Protein AF-A0A4S8L218-F1 (afdb_monomer_lite)

Foldseek 3Di:
DDDDPVPDPDPPPQLEAQEDEEEDEPPDDLVVVVVLVVQADLDPVVSVVVVGDGHQEYEYEYEYQDDDDPPPSCVSVVVVVVSRRHYYYHYDHDD

Sequence (95 aa):
MTVDHRASSNSHFLPHLKTINFRIHLPFSTLLVSMVQSRWIPDGSDAAELGVDCLDVVKIQVLISDDPPIDPLLRPLLAMKARGLQCTVSFDKLG

pLDDT: mean 76.35, std 13.5, range [38.56, 91.19]

Radius of gyration: 14.43 Å; chains: 1; bounding box: 35×20×41 Å

Structure (mmCIF, N/CA/C/O backbone):
data_AF-A0A4S8L218-F1
#
_entry.id   AF-A0A4S8L218-F1
#
loop_
_atom_site.group_PDB
_atom_site.id
_atom_site.type_symbol
_atom_site.label_atom_id
_atom_site.label_alt_id
_atom_site.label_comp_id
_atom_site.label_asym_id
_atom_site.label_entity_id
_atom_site.label_seq_id
_atom_site.pdbx_PDB_ins_code
_atom_site.Cartn_x
_atom_site.Cartn_y
_atom_site.Cartn_z
_atom_site.occupancy
_atom_site.B_iso_or_equiv
_atom_site.auth_seq_id
_atom_site.auth_comp_id
_atom_site.auth_asym_id
_atom_site.auth_atom_id
_atom_site.pdbx_PDB_model_num
ATOM 1 N N . MET A 1 1 ? 16.148 -6.567 6.608 1.00 38.72 1 MET A N 1
ATOM 2 C CA . MET A 1 1 ? 16.727 -5.427 7.347 1.00 38.72 1 MET A CA 1
ATOM 3 C C . MET A 1 1 ? 15.597 -4.781 8.131 1.00 38.72 1 MET A C 1
ATOM 5 O O . MET A 1 1 ? 14.646 -4.324 7.513 1.00 38.72 1 MET A O 1
ATOM 9 N N . THR A 1 2 ? 15.630 -4.847 9.460 1.00 38.56 2 THR A N 1
ATOM 10 C CA . THR A 1 2 ? 14.646 -4.177 10.326 1.00 38.56 2 THR A CA 1
ATOM 11 C C . THR A 1 2 ? 15.242 -2.826 10.690 1.00 38.56 2 THR A C 1
ATOM 13 O O . THR A 1 2 ? 16.321 -2.789 11.274 1.00 38.56 2 THR A O 1
ATOM 16 N N . VAL A 1 3 ? 14.613 -1.729 10.273 1.00 45.31 3 VAL 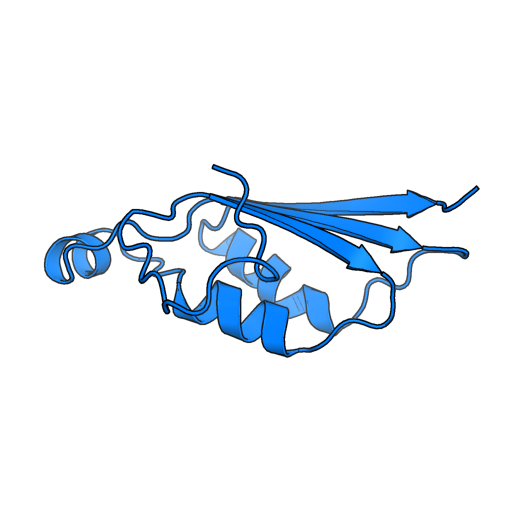A N 1
ATOM 17 C CA . VAL A 1 3 ? 15.109 -0.379 10.571 1.00 45.31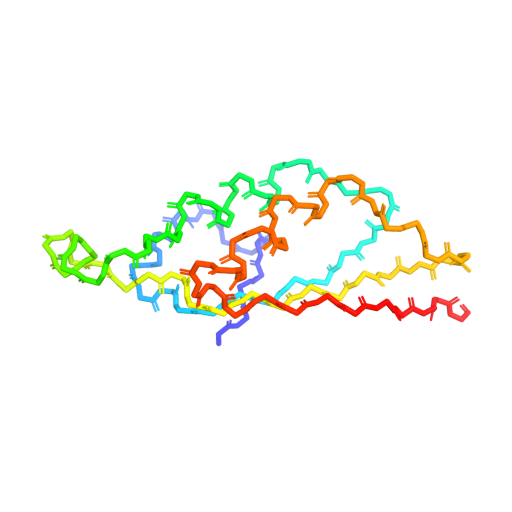 3 VAL A CA 1
ATOM 18 C C . VAL A 1 3 ? 14.477 0.071 11.884 1.00 45.31 3 VAL A C 1
ATOM 20 O O . VAL A 1 3 ? 13.280 0.341 11.935 1.00 45.31 3 VAL A O 1
ATOM 23 N N . ASP A 1 4 ? 15.275 0.112 12.952 1.00 43.66 4 ASP A N 1
ATOM 24 C CA . ASP A 1 4 ? 14.884 0.727 14.220 1.00 43.66 4 ASP A CA 1
ATOM 25 C C . ASP A 1 4 ? 15.192 2.229 14.166 1.00 43.66 4 ASP A C 1
ATOM 27 O O . ASP A 1 4 ? 16.344 2.662 14.242 1.00 43.66 4 ASP A O 1
ATOM 31 N N . HIS A 1 5 ? 14.144 3.036 14.009 1.00 47.69 5 HIS A N 1
ATOM 32 C CA . HIS A 1 5 ? 14.246 4.489 13.892 1.00 47.69 5 HIS A CA 1
ATOM 33 C C . HIS A 1 5 ? 14.704 5.190 15.182 1.00 47.69 5 HIS A C 1
ATOM 35 O O . HIS A 1 5 ? 14.995 6.384 15.132 1.00 47.69 5 HIS A O 1
ATOM 41 N N . ARG A 1 6 ? 14.777 4.501 16.333 1.00 45.00 6 ARG A N 1
ATOM 42 C CA . ARG A 1 6 ? 15.236 5.124 17.589 1.00 45.00 6 ARG A CA 1
ATOM 43 C C . ARG A 1 6 ? 16.758 5.179 17.733 1.00 45.00 6 ARG A C 1
ATOM 45 O O . ARG A 1 6 ? 17.236 5.942 18.566 1.00 45.00 6 ARG A O 1
ATOM 52 N N . ALA A 1 7 ? 17.513 4.416 16.938 1.00 46.84 7 ALA A N 1
ATOM 53 C CA . ALA A 1 7 ? 18.958 4.258 17.128 1.00 46.84 7 ALA A CA 1
ATOM 54 C C . ALA A 1 7 ? 19.845 4.991 16.101 1.00 46.84 7 ALA A C 1
ATOM 56 O O . ALA A 1 7 ? 21.044 5.114 16.338 1.00 46.84 7 ALA A O 1
ATOM 57 N N . SER A 1 8 ? 19.309 5.496 14.981 1.00 40.69 8 SER A N 1
ATOM 58 C CA . SER A 1 8 ? 20.132 6.130 13.937 1.00 40.69 8 SER A CA 1
ATOM 59 C C . SER A 1 8 ? 19.744 7.587 13.681 1.00 40.69 8 SER A C 1
ATOM 61 O O . SER A 1 8 ? 18.703 7.872 13.091 1.00 40.69 8 SER A O 1
ATOM 63 N N . SER A 1 9 ? 20.625 8.512 14.061 1.00 43.31 9 SER A N 1
ATOM 64 C CA . SER A 1 9 ? 20.556 9.946 13.742 1.00 43.31 9 SER A CA 1
ATOM 65 C C . SER A 1 9 ? 21.005 10.293 12.314 1.00 43.31 9 SER A C 1
ATOM 67 O O . SER A 1 9 ? 21.004 11.464 11.947 1.00 43.31 9 SER A O 1
ATOM 69 N N . ASN A 1 10 ? 21.354 9.305 11.484 1.00 48.94 10 ASN A N 1
ATOM 70 C CA . ASN A 1 10 ? 21.632 9.516 10.068 1.00 48.94 10 ASN A CA 1
ATOM 71 C C . ASN A 1 10 ? 20.386 9.205 9.240 1.00 48.94 10 ASN A C 1
ATOM 73 O O . ASN A 1 10 ? 19.807 8.123 9.344 1.00 48.94 10 ASN A O 1
ATOM 77 N N . SER A 1 11 ? 19.985 10.149 8.386 1.00 53.78 11 SER A N 1
ATOM 78 C CA . SER A 1 11 ? 18.970 9.933 7.358 1.00 53.78 11 SER A CA 1
ATOM 79 C C . SER A 1 11 ? 19.514 8.937 6.334 1.00 53.78 11 SER A C 1
ATOM 81 O O . SER A 1 11 ? 20.067 9.313 5.300 1.00 53.78 11 SER A O 1
ATOM 83 N N . HIS A 1 12 ? 19.416 7.648 6.645 1.00 60.72 12 HIS A N 1
ATOM 84 C CA . HIS A 1 12 ? 19.773 6.590 5.720 1.00 60.72 12 HIS A CA 1
ATOM 85 C C . HIS A 1 12 ? 18.757 6.631 4.578 1.00 60.72 12 HIS A C 1
ATOM 87 O O . HIS A 1 12 ? 17.647 6.110 4.680 1.00 60.72 12 HIS A O 1
ATOM 93 N N . PHE A 1 13 ? 19.105 7.326 3.496 1.00 66.25 13 PHE A N 1
ATOM 94 C CA . PHE A 1 13 ? 18.441 7.129 2.221 1.00 66.25 13 PHE A CA 1
ATOM 95 C C . PHE A 1 13 ? 18.643 5.656 1.861 1.00 66.25 13 PHE A C 1
ATOM 97 O O . PHE A 1 13 ? 19.776 5.182 1.803 1.00 66.25 13 PHE A O 1
ATOM 104 N N . LEU A 1 14 ? 17.543 4.917 1.720 1.00 74.31 14 LEU A N 1
ATOM 105 C CA . LEU A 1 14 ? 17.549 3.496 1.391 1.00 74.31 14 LEU A CA 1
ATOM 106 C C . LEU A 1 14 ? 17.139 3.360 -0.082 1.00 74.31 14 LEU A C 1
ATOM 108 O O . LEU A 1 14 ? 15.965 3.104 -0.344 1.00 74.31 14 LEU A O 1
ATOM 112 N N . PRO A 1 15 ? 18.063 3.578 -1.040 1.00 71.69 15 PRO A N 1
ATOM 113 C CA . PRO A 1 15 ? 17.746 3.549 -2.468 1.00 71.69 15 PRO A CA 1
ATOM 114 C C . PRO A 1 15 ? 17.237 2.187 -2.921 1.00 71.69 15 PRO A C 1
ATOM 116 O O . PRO A 1 15 ? 16.547 2.125 -3.917 1.00 71.69 15 PRO A O 1
ATOM 119 N N . HIS A 1 16 ? 17.546 1.115 -2.189 1.00 81.38 16 HIS A N 1
ATOM 120 C CA . HIS A 1 16 ? 17.214 -0.260 -2.562 1.00 81.38 16 HIS A CA 1
ATOM 121 C C . HIS A 1 16 ? 16.035 -0.850 -1.760 1.00 81.38 16 HIS A C 1
ATOM 123 O O . HIS A 1 16 ? 15.926 -2.064 -1.561 1.00 81.38 16 HIS A O 1
ATOM 129 N N . LEU A 1 17 ? 15.175 0.007 -1.196 1.00 82.50 17 LEU A N 1
ATOM 130 C CA . LEU A 1 17 ? 14.115 -0.407 -0.275 1.00 82.50 17 LEU A CA 1
ATOM 131 C C . LEU A 1 17 ? 12.876 -0.930 -1.014 1.00 82.50 17 LEU A C 1
ATOM 133 O O . LEU A 1 17 ? 11.917 -0.199 -1.233 1.00 82.50 17 LEU A O 1
ATOM 137 N N . LYS A 1 18 ? 12.859 -2.235 -1.300 1.00 86.56 18 LYS A N 1
ATOM 138 C CA . L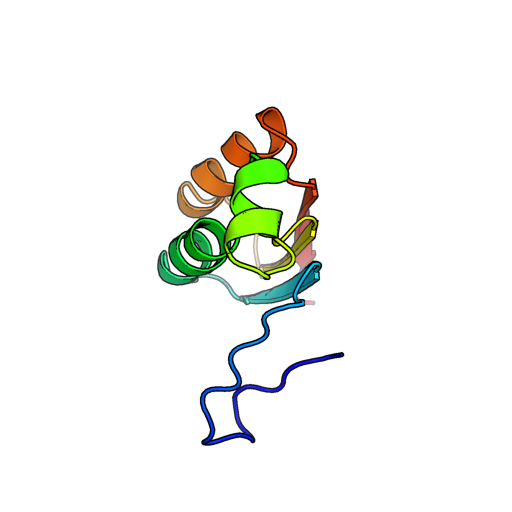YS A 1 18 ? 11.720 -2.911 -1.955 1.00 86.56 18 LYS A CA 1
ATOM 139 C C . LYS A 1 18 ? 10.593 -3.333 -1.022 1.00 86.56 18 LYS A C 1
ATOM 141 O O . LYS A 1 18 ? 9.500 -3.666 -1.470 1.00 86.56 18 LYS A O 1
ATOM 146 N N . THR A 1 19 ? 10.845 -3.411 0.282 1.00 89.56 19 THR A N 1
ATOM 147 C CA . THR A 1 19 ? 9.870 -3.952 1.235 1.00 89.56 19 THR A CA 1
ATOM 148 C C . THR A 1 19 ? 9.895 -3.199 2.550 1.00 89.56 19 THR A C 1
ATOM 150 O O . THR A 1 19 ? 10.958 -3.025 3.144 1.00 89.56 19 THR A O 1
ATOM 153 N N . ILE A 1 20 ? 8.712 -2.833 3.043 1.00 88.19 20 ILE A N 1
ATOM 154 C CA . ILE A 1 20 ? 8.525 -2.267 4.380 1.00 88.19 20 ILE A CA 1
ATOM 155 C C . ILE A 1 20 ? 7.466 -3.066 5.136 1.00 88.19 20 ILE A C 1
ATOM 157 O O . ILE A 1 20 ? 6.403 -3.389 4.604 1.00 88.19 20 ILE A O 1
ATOM 161 N N . ASN A 1 21 ? 7.759 -3.356 6.402 1.00 90.25 21 ASN A N 1
ATOM 162 C CA . ASN A 1 21 ? 6.823 -3.970 7.331 1.00 90.25 21 ASN A CA 1
ATOM 163 C C . ASN A 1 21 ? 6.566 -2.994 8.481 1.00 90.25 21 ASN A C 1
ATOM 165 O O . ASN A 1 21 ? 7.485 -2.658 9.227 1.00 90.25 21 ASN A O 1
ATOM 169 N N . PHE A 1 22 ? 5.324 -2.552 8.623 1.00 87.12 22 PHE A N 1
ATOM 170 C CA . PHE A 1 22 ? 4.864 -1.700 9.706 1.00 87.12 22 PHE A CA 1
ATOM 171 C C . PHE A 1 22 ? 4.130 -2.530 10.750 1.00 87.12 22 PHE A C 1
ATOM 173 O O . PHE A 1 22 ? 3.286 -3.358 10.414 1.00 87.12 22 PHE A O 1
ATOM 180 N N . ARG A 1 23 ? 4.407 -2.244 12.020 1.00 88.94 23 ARG A N 1
ATOM 181 C CA . ARG A 1 23 ? 3.615 -2.708 13.157 1.00 88.94 23 ARG A CA 1
ATOM 182 C C . ARG A 1 23 ? 3.173 -1.480 13.938 1.00 88.94 23 ARG A C 1
ATOM 184 O O . ARG A 1 23 ? 4.021 -0.766 14.468 1.00 88.94 23 ARG A O 1
ATOM 191 N N . ILE A 1 24 ? 1.877 -1.188 13.927 1.00 84.81 24 ILE A N 1
ATOM 192 C CA . ILE A 1 24 ? 1.329 0.099 14.380 1.00 84.81 24 ILE A CA 1
ATOM 193 C C . ILE A 1 24 ? 0.160 -0.100 15.338 1.00 84.81 24 ILE A C 1
ATOM 195 O O . ILE A 1 24 ? -0.601 -1.051 15.201 1.00 84.81 24 ILE A O 1
ATOM 199 N N . HIS A 1 25 ? 0.012 0.818 16.289 1.00 82.94 25 HIS A N 1
ATOM 200 C CA . HIS A 1 25 ? -1.155 0.916 17.166 1.00 82.94 25 HIS A CA 1
ATOM 201 C C . HIS A 1 25 ? -2.111 1.990 16.641 1.00 82.94 25 HIS A C 1
ATOM 203 O O . HIS A 1 25 ? -1.668 2.952 16.009 1.00 82.94 25 HIS A O 1
ATOM 209 N N . LEU A 1 26 ? -3.409 1.844 16.914 1.00 75.00 26 LEU A N 1
ATOM 210 C CA . LEU A 1 26 ? -4.374 2.914 16.668 1.00 75.00 26 LEU A CA 1
ATOM 211 C C . LEU A 1 26 ? -4.344 3.981 17.781 1.00 75.00 26 LEU A C 1
ATOM 213 O O . LEU A 1 26 ? -4.147 3.631 18.946 1.00 75.00 26 LEU A O 1
ATOM 217 N N . PRO A 1 27 ? -4.616 5.257 17.442 1.00 75.25 27 PRO A N 1
ATOM 218 C CA . PRO A 1 27 ? -4.672 5.811 16.083 1.00 75.25 27 PRO A CA 1
ATOM 219 C C . PRO A 1 27 ? -3.258 6.027 15.505 1.00 75.25 27 PRO A C 1
ATOM 221 O O . PRO A 1 27 ? -2.324 6.333 16.244 1.00 75.25 27 PRO A O 1
ATOM 224 N N . PHE A 1 28 ? -3.091 5.924 14.181 1.00 75.81 28 PHE A N 1
ATOM 225 C CA . PHE A 1 28 ? -1.816 6.219 13.508 1.00 75.81 28 PHE A CA 1
ATOM 226 C C . PHE A 1 28 ? -1.939 7.381 12.512 1.00 75.81 28 PHE A C 1
ATOM 228 O O . PHE A 1 28 ? -3.025 7.759 12.087 1.00 75.81 28 PHE A O 1
ATOM 235 N N . SER A 1 29 ? -0.801 7.986 12.165 1.00 76.44 29 SER A N 1
ATOM 236 C CA . SER A 1 29 ? -0.737 9.214 11.361 1.00 76.44 29 SER A CA 1
ATOM 237 C C . SER A 1 29 ? -0.896 8.972 9.852 1.00 76.44 29 SER A C 1
ATOM 239 O O . SER A 1 29 ? -0.381 7.988 9.315 1.00 76.44 29 SER A O 1
ATOM 241 N N . THR A 1 30 ? -1.494 9.944 9.147 1.00 76.75 30 THR A N 1
ATOM 242 C CA . THR A 1 30 ? -1.498 10.045 7.669 1.00 76.75 30 THR A CA 1
ATOM 243 C C . THR A 1 30 ? -0.092 10.002 7.070 1.00 76.75 30 THR A C 1
ATOM 245 O O . THR A 1 30 ? 0.076 9.575 5.929 1.00 76.75 30 THR A O 1
ATOM 248 N N . LEU A 1 31 ? 0.928 10.398 7.839 1.00 81.56 31 LEU A N 1
ATOM 249 C CA . LEU A 1 31 ? 2.327 10.407 7.410 1.00 81.56 31 LEU A CA 1
ATOM 250 C C . LEU A 1 31 ? 2.819 9.030 6.949 1.00 81.56 31 LEU A C 1
ATOM 252 O O . LEU A 1 31 ? 3.692 8.963 6.087 1.00 81.56 31 LEU A O 1
ATOM 256 N N . LEU A 1 32 ? 2.248 7.939 7.473 1.00 83.62 32 LEU A N 1
ATOM 257 C CA . LEU A 1 32 ? 2.574 6.583 7.026 1.00 83.62 32 LEU A CA 1
ATOM 258 C C . LEU A 1 32 ? 2.229 6.384 5.544 1.00 83.62 32 LEU A C 1
ATOM 260 O O . LEU A 1 32 ? 3.023 5.828 4.788 1.00 83.62 32 LEU A O 1
ATOM 264 N N . VAL A 1 33 ? 1.072 6.887 5.114 1.00 83.81 33 VAL A N 1
ATOM 265 C CA . VAL A 1 33 ? 0.628 6.807 3.717 1.00 83.81 33 VAL A CA 1
ATOM 266 C C . VAL A 1 33 ? 1.541 7.637 2.828 1.00 83.81 33 VAL A C 1
ATOM 268 O O . VAL A 1 33 ? 2.028 7.134 1.818 1.00 83.81 33 VAL A O 1
ATOM 271 N N . SER A 1 34 ? 1.818 8.880 3.229 1.00 85.12 34 SER A N 1
ATOM 272 C CA . SER A 1 34 ? 2.695 9.780 2.475 1.00 85.12 34 SER A CA 1
ATOM 273 C C . SER A 1 34 ? 4.102 9.201 2.321 1.00 85.12 34 SER A C 1
ATOM 275 O O . SER A 1 34 ? 4.696 9.292 1.248 1.00 85.12 34 SER A O 1
ATOM 277 N N . MET A 1 35 ? 4.622 8.549 3.367 1.00 85.69 35 MET A N 1
ATOM 278 C CA . MET A 1 35 ? 5.913 7.864 3.321 1.00 85.69 35 MET A CA 1
ATOM 279 C C . MET A 1 35 ? 5.914 6.760 2.261 1.00 85.69 35 MET A C 1
ATOM 281 O O . MET A 1 35 ? 6.798 6.740 1.406 1.00 85.69 35 MET A O 1
ATOM 285 N N . VAL A 1 36 ? 4.916 5.873 2.284 1.00 87.25 36 VAL A N 1
ATOM 286 C CA . VAL A 1 36 ? 4.797 4.779 1.309 1.00 87.25 36 VAL A CA 1
ATOM 287 C C . VAL A 1 36 ? 4.658 5.325 -0.113 1.00 87.25 36 VAL A C 1
ATOM 289 O O . VAL A 1 36 ? 5.360 4.871 -1.011 1.00 87.25 36 VAL A O 1
ATOM 292 N N . GLN A 1 37 ? 3.817 6.341 -0.313 1.00 86.62 37 GLN A N 1
ATOM 293 C CA . GLN A 1 37 ? 3.612 6.968 -1.622 1.00 86.62 37 GLN A CA 1
ATOM 294 C C . GLN A 1 37 ? 4.888 7.602 -2.179 1.00 86.62 37 GLN A C 1
ATOM 296 O O . GLN A 1 37 ? 5.178 7.430 -3.355 1.00 86.62 37 GLN A O 1
ATOM 301 N N . SER A 1 38 ? 5.686 8.273 -1.344 1.00 84.12 38 SER A N 1
ATOM 302 C CA . SER A 1 38 ? 6.943 8.905 -1.781 1.00 84.12 38 SER A CA 1
ATOM 303 C C . SER A 1 38 ? 8.025 7.918 -2.236 1.00 84.12 38 SER A C 1
ATOM 305 O O . SER A 1 38 ? 9.001 8.321 -2.865 1.00 84.12 38 SER A O 1
ATOM 307 N N . ARG A 1 39 ? 7.886 6.635 -1.882 1.00 81.81 39 ARG A N 1
ATOM 308 C CA . ARG A 1 39 ? 8.854 5.569 -2.182 1.00 81.81 39 ARG A CA 1
ATOM 309 C C . ARG A 1 39 ? 8.351 4.568 -3.216 1.00 81.81 39 ARG A C 1
ATOM 311 O O . ARG A 1 39 ? 9.111 3.695 -3.626 1.00 81.81 39 ARG A O 1
ATOM 318 N N . TRP A 1 40 ? 7.089 4.669 -3.618 1.00 86.75 40 TRP A N 1
ATOM 319 C CA . TRP A 1 40 ? 6.496 3.797 -4.619 1.00 86.75 40 TRP A CA 1
ATOM 320 C C . TRP A 1 40 ? 6.385 4.533 -5.949 1.00 86.75 40 TRP A C 1
ATOM 322 O O . TRP A 1 40 ? 5.574 5.449 -6.090 1.00 86.75 40 TRP A O 1
ATOM 332 N N . ILE A 1 41 ? 7.177 4.101 -6.926 1.00 82.00 41 ILE A N 1
ATOM 333 C CA . ILE A 1 41 ? 7.041 4.527 -8.316 1.00 82.00 41 ILE A CA 1
ATOM 334 C C . ILE A 1 41 ? 6.416 3.347 -9.067 1.00 82.00 41 ILE A C 1
ATOM 336 O O . ILE A 1 41 ? 6.992 2.260 -9.072 1.00 82.00 41 ILE A O 1
ATOM 340 N N . PRO A 1 42 ? 5.213 3.511 -9.637 1.00 75.19 42 PRO A N 1
ATOM 341 C CA . PRO A 1 42 ? 4.520 2.428 -10.327 1.00 75.19 42 PRO A CA 1
ATOM 342 C C . PRO A 1 42 ? 5.188 2.036 -11.649 1.00 75.19 42 PRO A C 1
ATOM 344 O O . PRO A 1 42 ? 4.934 0.938 -12.137 1.00 75.19 42 PRO A O 1
ATOM 347 N N . ASP A 1 43 ? 6.006 2.921 -12.227 1.00 78.56 43 ASP A N 1
ATOM 348 C CA . ASP A 1 43 ? 6.764 2.647 -13.442 1.00 78.56 43 ASP A CA 1
ATOM 349 C C . ASP A 1 43 ? 8.212 2.253 -13.116 1.00 78.56 43 ASP A C 1
ATOM 351 O O . ASP A 1 43 ? 8.965 2.997 -12.482 1.00 78.56 43 ASP A O 1
ATOM 355 N N . GLY A 1 44 ? 8.598 1.057 -13.557 1.00 69.50 44 GLY A N 1
ATOM 356 C CA . GLY A 1 44 ? 9.944 0.532 -13.370 1.00 69.50 44 GLY A CA 1
ATOM 357 C C . GLY A 1 44 ? 11.000 1.239 -14.224 1.00 69.50 44 GLY A C 1
ATOM 358 O O . GLY A 1 44 ? 12.168 1.228 -13.833 1.00 69.50 44 GLY A O 1
ATOM 359 N N . SER A 1 45 ? 10.632 1.863 -15.354 1.00 75.12 45 SER A N 1
ATOM 360 C CA . SER A 1 45 ? 11.601 2.630 -16.155 1.00 75.12 45 SER A CA 1
ATOM 361 C C . SER A 1 45 ? 12.038 3.901 -15.438 1.00 75.12 45 SER A C 1
ATOM 363 O O . SER A 1 45 ? 13.233 4.184 -15.377 1.00 75.12 45 SER A O 1
ATOM 365 N N . ASP A 1 46 ? 11.090 4.599 -14.814 1.00 72.19 46 ASP A N 1
ATOM 366 C CA . ASP A 1 46 ? 11.345 5.827 -14.055 1.00 72.19 46 ASP A CA 1
ATOM 367 C C . ASP A 1 46 ? 12.208 5.535 -12.818 1.00 72.19 46 ASP A C 1
ATOM 369 O O . ASP A 1 46 ? 13.129 6.279 -12.481 1.00 72.19 46 ASP A O 1
ATOM 373 N N . ALA A 1 47 ? 11.954 4.401 -12.157 1.00 71.81 47 ALA A N 1
ATOM 374 C CA . ALA A 1 47 ? 12.757 3.919 -11.037 1.00 71.81 47 ALA A CA 1
ATOM 375 C C . ALA A 1 47 ? 14.225 3.677 -11.427 1.00 71.81 47 ALA A C 1
ATOM 377 O O . ALA A 1 47 ? 15.147 4.100 -10.723 1.00 71.81 47 ALA A O 1
ATOM 378 N N . ALA A 1 48 ? 14.433 3.013 -12.569 1.00 74.50 48 ALA A N 1
ATOM 379 C CA . ALA A 1 48 ? 15.757 2.694 -13.088 1.00 74.50 48 ALA A CA 1
ATOM 380 C C . ALA A 1 48 ? 16.530 3.954 -13.505 1.00 74.50 48 ALA A C 1
ATOM 382 O O . ALA A 1 48 ? 17.722 4.051 -13.211 1.00 74.50 48 ALA A O 1
ATOM 383 N N . GLU A 1 49 ? 15.860 4.931 -14.125 1.00 78.69 49 GLU A N 1
ATOM 384 C CA . GLU A 1 49 ? 16.453 6.232 -14.464 1.00 78.69 49 GLU A CA 1
ATOM 385 C C . GLU A 1 49 ? 16.921 6.990 -13.212 1.00 78.69 49 GLU A C 1
ATOM 387 O O . GLU A 1 49 ? 17.999 7.583 -13.199 1.00 78.69 49 GLU A O 1
ATOM 392 N N . LEU A 1 50 ? 16.153 6.901 -12.124 1.00 71.56 50 LEU A N 1
ATOM 393 C CA . LEU A 1 50 ? 16.483 7.517 -10.837 1.00 71.56 50 LEU A CA 1
ATOM 394 C C . LEU A 1 50 ? 17.508 6.719 -10.010 1.00 71.56 50 LEU A C 1
ATOM 396 O O . LEU A 1 50 ? 17.920 7.182 -8.944 1.00 71.56 50 LEU A O 1
ATOM 400 N N . GLY A 1 51 ? 17.924 5.533 -10.469 1.00 71.25 51 GLY A N 1
ATOM 401 C CA . GLY A 1 51 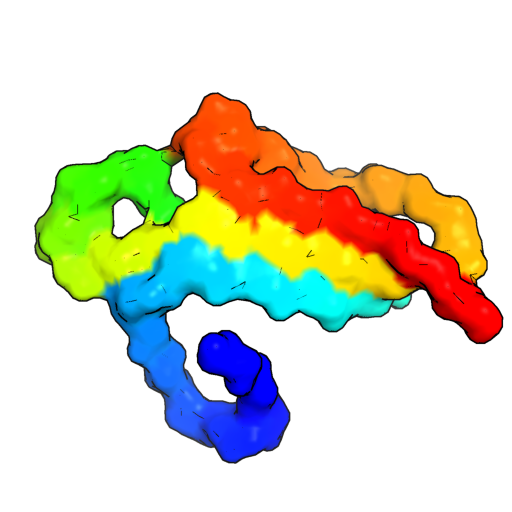? 18.877 4.674 -9.762 1.00 71.25 51 GLY A CA 1
ATOM 402 C C . GLY A 1 51 ? 18.369 4.162 -8.409 1.00 71.25 51 GLY A C 1
ATOM 403 O O . GLY A 1 51 ? 19.173 3.883 -7.517 1.00 71.25 51 GLY A O 1
ATOM 404 N N . VAL A 1 52 ? 17.048 4.060 -8.236 1.00 70.81 52 VAL A N 1
ATOM 405 C CA . VAL A 1 52 ? 16.406 3.573 -7.008 1.00 70.81 52 VAL A CA 1
ATOM 406 C C . VAL A 1 52 ? 15.617 2.299 -7.290 1.00 70.81 52 VAL A C 1
ATOM 408 O O . VAL A 1 52 ? 14.934 2.181 -8.303 1.00 70.81 52 VAL A O 1
ATOM 411 N N . ASP A 1 53 ? 15.655 1.346 -6.365 1.00 72.62 53 ASP A N 1
ATOM 412 C CA . ASP A 1 53 ? 14.614 0.335 -6.302 1.00 72.62 53 ASP A CA 1
ATOM 413 C C . ASP A 1 53 ? 13.373 0.935 -5.649 1.00 72.62 53 ASP A C 1
ATOM 415 O O . ASP A 1 53 ? 13.427 1.540 -4.573 1.00 72.62 53 ASP A O 1
ATOM 419 N N . CYS A 1 54 ? 12.237 0.726 -6.298 1.00 79.06 54 CYS A N 1
ATOM 420 C CA . CYS A 1 54 ? 10.964 1.177 -5.774 1.00 79.06 54 CYS A CA 1
ATOM 421 C C . CYS A 1 54 ? 10.407 0.221 -4.732 1.00 79.06 54 CYS A C 1
ATOM 423 O O . CYS A 1 54 ? 10.692 -0.976 -4.708 1.00 79.06 54 CYS A O 1
ATOM 425 N N . LEU A 1 55 ? 9.606 0.788 -3.838 1.00 86.94 55 LEU A N 1
ATOM 426 C CA . LEU A 1 55 ? 8.908 0.031 -2.819 1.00 86.94 55 LEU A CA 1
ATOM 427 C C . LEU A 1 55 ? 7.839 -0.854 -3.463 1.00 86.94 55 LEU A C 1
ATOM 429 O O . LEU A 1 55 ? 6.785 -0.364 -3.840 1.00 86.94 55 LEU A O 1
ATOM 433 N N . ASP A 1 56 ? 8.074 -2.158 -3.520 1.00 86.00 56 ASP A N 1
ATOM 434 C CA . ASP A 1 56 ? 7.150 -3.111 -4.142 1.00 86.00 56 ASP A CA 1
ATOM 435 C C . ASP A 1 56 ? 6.145 -3.690 -3.142 1.00 86.00 56 ASP A C 1
ATOM 437 O O . ASP A 1 56 ? 4.999 -3.988 -3.484 1.00 86.00 56 ASP A O 1
ATOM 441 N N . VAL A 1 57 ? 6.578 -3.872 -1.891 1.00 89.44 57 VAL A N 1
ATOM 442 C CA . VAL A 1 57 ? 5.835 -4.619 -0.872 1.00 89.44 57 VAL A CA 1
ATOM 443 C C . VAL A 1 57 ? 5.671 -3.797 0.398 1.00 89.44 57 VAL A C 1
ATOM 445 O O . VAL A 1 57 ? 6.642 -3.346 1.007 1.00 89.44 57 VAL A O 1
ATOM 448 N N . VAL A 1 58 ? 4.429 -3.675 0.859 1.00 90.50 58 VAL A N 1
ATOM 449 C CA . VAL A 1 58 ? 4.085 -3.025 2.124 1.00 90.50 58 VAL A CA 1
ATOM 450 C C . VAL A 1 58 ? 3.205 -3.953 2.939 1.00 90.50 58 VAL A C 1
ATOM 452 O O . VAL A 1 58 ? 2.099 -4.304 2.530 1.00 90.50 58 VAL A O 1
ATOM 455 N N . LYS A 1 59 ? 3.682 -4.334 4.121 1.00 91.19 59 LYS A N 1
ATOM 456 C CA . LYS A 1 59 ? 2.891 -5.097 5.091 1.00 91.19 59 LYS A CA 1
ATOM 457 C C . LYS A 1 59 ? 2.596 -4.215 6.288 1.00 91.19 59 LYS A C 1
ATOM 459 O O . LYS A 1 59 ? 3.505 -3.586 6.817 1.00 91.19 59 LYS A O 1
ATOM 464 N N . ILE A 1 60 ? 1.341 -4.162 6.706 1.00 88.12 60 ILE A N 1
ATOM 465 C CA . ILE A 1 60 ? 0.891 -3.361 7.842 1.00 88.12 60 ILE A CA 1
ATOM 466 C C . ILE A 1 60 ? 0.160 -4.279 8.803 1.00 88.12 60 ILE A C 1
ATOM 468 O O . ILE A 1 60 ? -0.877 -4.838 8.466 1.00 88.12 60 ILE A O 1
ATOM 472 N N . GLN A 1 61 ? 0.703 -4.407 10.002 1.00 88.69 61 GLN A N 1
ATOM 473 C CA . GLN A 1 61 ? 0.083 -5.092 11.121 1.00 88.69 61 GLN A CA 1
ATOM 474 C C . GLN A 1 61 ? -0.462 -4.030 12.075 1.00 88.69 61 GLN A C 1
ATOM 476 O O . GLN A 1 61 ? 0.306 -3.287 12.692 1.00 88.69 61 GLN A O 1
ATOM 481 N N . VAL A 1 62 ? -1.786 -3.933 12.161 1.00 85.19 62 VAL A N 1
ATOM 482 C CA . VAL A 1 62 ? -2.487 -2.995 13.039 1.00 85.19 62 VAL A CA 1
ATOM 483 C C . VAL A 1 62 ? -2.857 -3.719 14.327 1.00 85.19 62 VAL A C 1
ATOM 485 O O . VAL A 1 62 ? -3.596 -4.699 14.310 1.00 85.19 62 VAL A O 1
ATOM 488 N N . LEU A 1 63 ? -2.333 -3.231 15.442 1.00 85.94 63 LEU A N 1
ATOM 489 C CA . LEU A 1 63 ? -2.630 -3.720 16.780 1.00 85.94 63 LEU A CA 1
ATOM 490 C C . LEU A 1 63 ? -3.846 -2.960 17.317 1.00 85.94 63 LEU A C 1
ATOM 492 O O . LEU A 1 63 ? -3.791 -1.734 17.469 1.00 85.94 63 LEU A O 1
ATOM 496 N N . ILE A 1 64 ? -4.934 -3.680 17.580 1.00 80.81 64 ILE A N 1
ATOM 497 C CA . ILE A 1 64 ? -6.226 -3.122 18.003 1.00 80.81 64 ILE A CA 1
ATOM 498 C C . ILE A 1 64 ? -6.680 -3.759 19.316 1.00 80.81 64 ILE A C 1
ATOM 500 O O . ILE A 1 64 ? -6.459 -4.944 19.534 1.00 80.81 64 ILE A O 1
ATOM 504 N N . SER A 1 65 ? -7.305 -2.983 20.198 1.00 78.50 65 SER A N 1
ATOM 505 C CA . SER A 1 65 ? -7.930 -3.531 21.413 1.00 78.50 65 SER A CA 1
ATOM 506 C C . SER A 1 65 ? -9.372 -3.981 21.157 1.00 78.50 65 SER A C 1
ATOM 508 O O . SER A 1 65 ? -9.806 -4.994 21.694 1.00 78.50 65 SER A O 1
ATOM 510 N N . ASP A 1 66 ? -10.079 -3.273 20.275 1.00 72.25 66 ASP A N 1
ATOM 511 C CA . ASP A 1 66 ? -11.481 -3.516 19.923 1.00 72.25 66 ASP A CA 1
ATOM 512 C C . ASP A 1 66 ? -11.625 -3.909 18.443 1.00 72.25 66 ASP A C 1
ATOM 514 O O . ASP A 1 66 ? -10.635 -4.200 17.772 1.00 72.25 66 ASP A O 1
ATOM 518 N N . ASP A 1 67 ? -12.852 -3.976 17.922 1.00 67.94 67 ASP A N 1
ATOM 519 C CA . ASP A 1 67 ? -13.103 -4.373 16.533 1.00 67.94 67 ASP A CA 1
ATOM 520 C C . ASP A 1 67 ? -12.466 -3.410 15.515 1.00 67.94 67 ASP A C 1
ATOM 522 O O . ASP A 1 67 ? -12.412 -2.202 15.753 1.00 67.94 67 ASP A O 1
ATOM 526 N N . PRO A 1 68 ? -11.978 -3.922 14.367 1.00 64.19 68 PRO A N 1
ATOM 527 C CA . PRO A 1 68 ? -11.177 -3.139 13.438 1.00 64.19 68 PRO A CA 1
ATOM 528 C C . PRO A 1 68 ? -12.027 -2.078 12.734 1.00 64.19 68 PRO A C 1
ATOM 530 O O . PRO A 1 68 ? -12.872 -2.427 11.900 1.00 64.19 68 PRO A O 1
ATOM 533 N N . PRO A 1 69 ? -11.770 -0.775 12.944 1.00 66.06 69 PRO A N 1
ATOM 534 C CA . PRO A 1 69 ? -12.187 0.192 11.955 1.00 66.06 69 PRO A CA 1
ATOM 535 C C . PRO A 1 69 ? -11.303 -0.025 10.723 1.00 66.06 69 PRO A C 1
ATOM 537 O O . PRO A 1 69 ? -10.072 0.026 10.805 1.00 66.06 69 PRO A O 1
ATOM 540 N N . ILE A 1 70 ? -11.908 -0.249 9.553 1.00 64.44 70 ILE A N 1
ATOM 541 C CA . ILE A 1 70 ? -11.191 0.022 8.302 1.00 64.44 70 ILE A CA 1
ATOM 542 C C . ILE A 1 70 ? -10.988 1.534 8.274 1.00 64.44 70 ILE A C 1
ATOM 544 O O . ILE A 1 70 ? -11.873 2.288 7.866 1.00 64.44 70 ILE A O 1
ATOM 548 N N . ASP A 1 71 ? -9.836 1.965 8.777 1.00 71.31 71 ASP A N 1
ATOM 549 C CA . ASP A 1 71 ? -9.491 3.370 8.877 1.00 71.31 71 ASP A CA 1
ATOM 550 C C . ASP A 1 71 ? -9.475 3.979 7.459 1.00 71.31 71 ASP A C 1
ATOM 552 O O . ASP A 1 71 ? -8.797 3.442 6.569 1.00 71.31 71 ASP A O 1
ATOM 556 N N . PRO A 1 72 ? -10.212 5.080 7.199 1.00 74.94 72 PRO A N 1
ATOM 557 C CA . PRO A 1 72 ? -10.107 5.841 5.956 1.00 74.94 72 PRO A CA 1
ATOM 558 C C . PRO A 1 72 ? -8.660 6.123 5.530 1.00 74.94 72 PRO A C 1
ATOM 560 O O . PRO A 1 72 ? -8.386 6.192 4.330 1.00 74.94 72 PRO A O 1
ATOM 563 N N . LEU A 1 73 ? -7.735 6.210 6.489 1.00 74.75 73 LEU A N 1
ATOM 564 C CA . LEU A 1 73 ? -6.301 6.384 6.275 1.00 74.75 73 LEU A CA 1
ATOM 565 C C . LEU A 1 73 ? -5.644 5.247 5.483 1.00 74.75 73 LEU A C 1
ATOM 567 O O . LEU A 1 73 ? -4.648 5.487 4.812 1.00 74.75 73 LEU A O 1
ATOM 571 N N . LEU A 1 74 ? -6.181 4.026 5.492 1.00 79.44 74 LEU A N 1
ATOM 572 C CA . LEU A 1 74 ? -5.615 2.905 4.724 1.00 79.44 74 LEU A CA 1
ATOM 573 C C . LEU A 1 74 ? -6.141 2.830 3.289 1.00 79.44 74 LEU A C 1
ATOM 575 O O . LEU A 1 74 ? -5.543 2.154 2.451 1.00 79.44 74 LEU A O 1
ATOM 579 N N . ARG A 1 75 ? -7.232 3.538 2.968 1.00 84.38 75 ARG A N 1
ATOM 580 C CA . ARG A 1 75 ? -7.832 3.518 1.621 1.00 84.38 75 ARG A CA 1
ATOM 581 C C . ARG A 1 75 ? -6.843 3.888 0.510 1.00 84.38 75 ARG A C 1
ATOM 583 O O . ARG A 1 75 ? -6.849 3.190 -0.503 1.00 84.38 75 ARG A O 1
ATOM 590 N N . PRO A 1 76 ? -5.970 4.906 0.657 1.00 85.38 76 PRO A N 1
ATOM 591 C CA . PRO A 1 76 ? -4.999 5.232 -0.384 1.00 85.38 76 PRO A CA 1
ATOM 592 C C . PRO A 1 76 ? -4.002 4.096 -0.639 1.00 85.38 76 PRO A C 1
ATOM 594 O O . PRO A 1 76 ? -3.702 3.798 -1.791 1.00 85.38 76 PRO A O 1
ATOM 597 N N . LEU A 1 77 ? -3.543 3.413 0.414 1.00 84.44 77 LEU A N 1
ATOM 598 C CA . LEU A 1 77 ? -2.626 2.275 0.296 1.00 84.44 77 LEU A CA 1
ATOM 599 C C . LEU A 1 77 ? -3.286 1.089 -0.414 1.00 84.44 77 LEU A C 1
ATOM 601 O O . LEU A 1 77 ? -2.683 0.453 -1.278 1.00 84.44 77 LEU A O 1
ATOM 605 N N . LEU A 1 78 ? -4.557 0.830 -0.101 1.00 83.88 78 LEU A N 1
ATOM 606 C CA . LEU A 1 78 ? -5.345 -0.192 -0.786 1.00 83.88 78 LEU A CA 1
ATOM 607 C C . LEU A 1 78 ? -5.596 0.167 -2.258 1.00 83.88 78 LEU A C 1
ATOM 609 O O . LEU A 1 78 ? -5.586 -0.722 -3.104 1.00 83.88 78 LEU A O 1
ATOM 613 N N . ALA A 1 79 ? -5.757 1.449 -2.597 1.00 86.50 79 ALA A N 1
ATOM 614 C CA . ALA A 1 79 ? -5.890 1.890 -3.987 1.00 86.50 79 ALA A CA 1
ATOM 615 C C . ALA A 1 79 ? -4.595 1.684 -4.797 1.00 86.50 79 ALA A C 1
ATOM 617 O O . ALA A 1 79 ? -4.652 1.342 -5.978 1.00 86.50 79 ALA A O 1
ATOM 618 N N . MET A 1 80 ? -3.423 1.819 -4.167 1.00 86.25 80 MET A N 1
ATOM 619 C CA . MET A 1 80 ? -2.129 1.528 -4.805 1.00 86.25 80 MET A CA 1
ATOM 620 C C . MET A 1 80 ? -1.980 0.041 -5.157 1.00 86.25 80 MET A C 1
ATOM 622 O O . MET A 1 80 ? -1.308 -0.291 -6.134 1.00 86.25 80 MET A O 1
ATOM 626 N N . LYS A 1 81 ? -2.667 -0.860 -4.436 1.00 85.50 81 LYS A N 1
ATOM 627 C CA . LYS A 1 81 ? -2.690 -2.295 -4.759 1.00 85.50 81 LYS A CA 1
ATOM 628 C C . LYS A 1 81 ? -3.227 -2.580 -6.156 1.00 85.50 81 LYS A C 1
ATOM 630 O O . LYS A 1 81 ? -2.674 -3.415 -6.865 1.00 85.50 81 LYS A O 1
ATOM 635 N N . ALA A 1 82 ? -4.255 -1.846 -6.585 1.00 81.75 82 ALA A N 1
ATOM 636 C CA . ALA A 1 82 ? -4.815 -1.976 -7.931 1.00 81.75 82 ALA A CA 1
ATOM 637 C C . ALA A 1 82 ? -3.819 -1.587 -9.040 1.00 81.75 82 ALA A C 1
ATOM 639 O O . ALA A 1 82 ? -4.030 -1.913 -10.202 1.00 81.75 82 ALA A O 1
ATOM 640 N N . ARG A 1 83 ? -2.736 -0.892 -8.682 1.00 82.81 83 ARG A N 1
ATOM 641 C CA . ARG A 1 83 ? -1.709 -0.382 -9.594 1.00 82.81 83 ARG A CA 1
ATOM 642 C C . ARG A 1 83 ? -0.365 -1.105 -9.447 1.00 82.81 83 ARG A C 1
ATOM 644 O O . ARG A 1 83 ? 0.630 -0.618 -9.965 1.00 82.81 83 ARG A O 1
ATOM 651 N N . GLY A 1 84 ? -0.331 -2.238 -8.741 1.00 84.94 84 GLY A N 1
ATOM 652 C CA . GLY A 1 84 ? 0.846 -3.110 -8.659 1.00 84.94 84 GLY A CA 1
ATOM 653 C C . GLY A 1 84 ? 1.568 -3.131 -7.311 1.00 84.94 84 GLY A C 1
ATOM 654 O O . GLY A 1 84 ? 2.404 -4.007 -7.110 1.00 84.94 84 GLY A O 1
ATOM 655 N N . LEU A 1 85 ? 1.230 -2.253 -6.355 1.00 88.56 85 LEU A N 1
ATOM 656 C CA . LEU A 1 85 ? 1.818 -2.323 -5.011 1.00 88.56 85 LEU A CA 1
ATOM 657 C C . LEU A 1 85 ? 1.322 -3.573 -4.266 1.00 88.56 85 LEU A C 1
ATOM 659 O O . LEU A 1 85 ? 0.122 -3.752 -4.050 1.00 88.56 85 LEU A O 1
ATOM 663 N N . GLN A 1 86 ? 2.222 -4.410 -3.762 1.00 91.12 86 GLN A N 1
ATOM 664 C CA . GLN A 1 86 ? 1.837 -5.525 -2.899 1.00 91.12 86 GLN A CA 1
ATOM 665 C C . GLN A 1 86 ? 1.571 -5.024 -1.476 1.00 91.12 86 GLN A C 1
ATOM 667 O O . GLN A 1 86 ? 2.425 -5.098 -0.595 1.00 91.12 86 GLN A O 1
ATOM 672 N N . CYS A 1 87 ? 0.365 -4.502 -1.246 1.00 89.75 87 CYS A N 1
ATOM 673 C CA . CYS A 1 87 ? -0.075 -4.040 0.066 1.00 89.75 87 CYS A CA 1
ATOM 674 C C . CYS A 1 87 ? -0.902 -5.112 0.795 1.00 89.75 87 CYS A C 1
ATOM 676 O O . CYS A 1 87 ? -1.912 -5.595 0.271 1.00 89.75 87 CYS A O 1
ATOM 678 N N . THR A 1 88 ? -0.489 -5.468 2.014 1.00 89.62 88 THR A N 1
ATOM 679 C CA . THR A 1 88 ? -1.237 -6.347 2.928 1.00 89.62 88 THR A CA 1
ATOM 680 C C . THR A 1 88 ? -1.480 -5.630 4.248 1.00 89.62 88 THR A C 1
ATOM 682 O O . THR A 1 88 ? -0.540 -5.099 4.834 1.00 89.62 88 THR A O 1
ATOM 685 N N . VAL A 1 89 ? -2.724 -5.655 4.728 1.00 85.50 89 VAL A N 1
ATOM 686 C CA . VAL A 1 89 ? -3.107 -5.142 6.047 1.00 85.50 89 VAL A CA 1
ATOM 687 C C . VAL A 1 89 ? -3.672 -6.299 6.865 1.00 85.50 89 VAL A C 1
ATOM 689 O O . VAL A 1 89 ? -4.589 -6.978 6.403 1.00 85.50 89 VAL A O 1
ATOM 692 N N . SER A 1 90 ? -3.132 -6.521 8.059 1.00 87.62 90 SER A N 1
ATOM 693 C CA . SER A 1 90 ? -3.652 -7.465 9.049 1.00 87.62 90 SER A CA 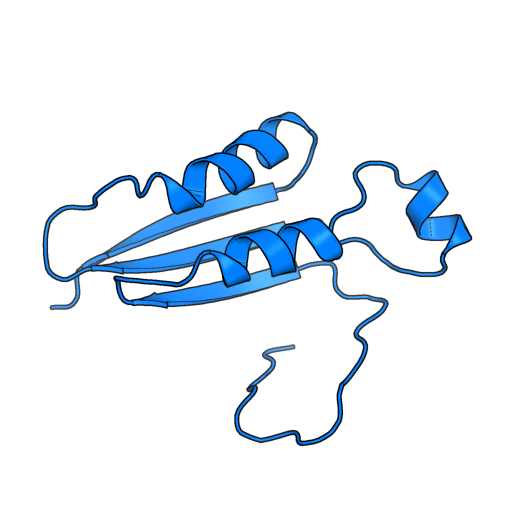1
ATOM 694 C C . SER A 1 90 ? -3.991 -6.741 10.349 1.00 87.62 90 SER A C 1
ATOM 696 O O . SER A 1 90 ? -3.396 -5.711 10.670 1.00 87.62 90 SER A O 1
ATOM 698 N N . PHE A 1 91 ? -4.952 -7.285 11.090 1.00 85.62 91 PHE A N 1
ATOM 699 C CA . PHE A 1 91 ? -5.417 -6.742 12.360 1.00 85.62 91 PHE A CA 1
ATOM 700 C C . PHE A 1 91 ? -5.226 -7.790 13.448 1.00 85.62 91 PHE A C 1
ATOM 702 O O . PHE A 1 91 ? -5.795 -8.877 13.350 1.00 85.62 91 PHE A O 1
ATOM 709 N N . ASP A 1 92 ? -4.468 -7.444 14.483 1.00 85.81 92 ASP A N 1
ATOM 710 C CA . ASP A 1 92 ? -4.212 -8.329 15.613 1.00 85.81 92 ASP A CA 1
ATOM 711 C C . ASP A 1 92 ? -4.813 -7.726 16.878 1.00 85.81 92 ASP A C 1
ATOM 713 O O . ASP A 1 92 ? -4.560 -6.560 17.200 1.00 85.81 92 ASP A O 1
ATOM 717 N N . LYS A 1 93 ? -5.584 -8.536 17.611 1.00 80.19 93 LYS A N 1
ATOM 718 C CA . LYS A 1 93 ? -6.123 -8.131 18.908 1.00 80.19 93 LYS A CA 1
ATOM 719 C C . LYS A 1 93 ? -5.017 -8.132 19.962 1.00 80.19 93 LYS A C 1
ATOM 721 O O . LYS A 1 93 ? -4.289 -9.116 20.105 1.00 80.19 93 LYS A O 1
ATOM 726 N N . LEU A 1 94 ? -4.894 -7.025 20.688 1.00 74.81 94 LEU A N 1
ATOM 727 C CA . LEU A 1 94 ? -4.111 -6.955 21.916 1.00 74.81 94 LEU A CA 1
ATOM 728 C C . LEU A 1 94 ? -4.895 -7.721 22.989 1.00 74.81 94 LEU A C 1
ATOM 730 O O . LEU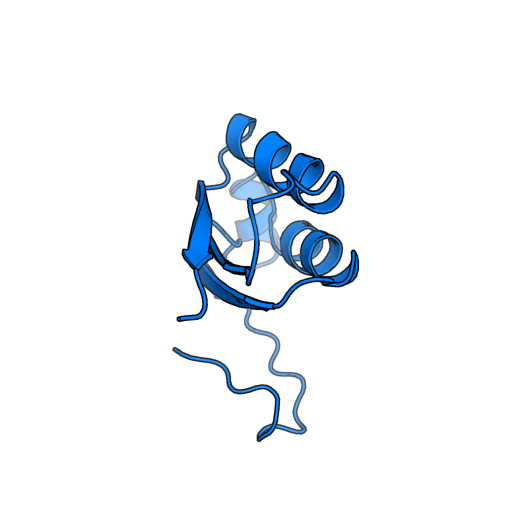 A 1 94 ? -6.038 -7.370 23.271 1.00 74.81 94 LEU A O 1
ATOM 734 N N . GLY A 1 95 ? -4.315 -8.817 23.482 1.00 66.12 95 GLY A N 1
ATOM 735 C CA . GLY A 1 95 ? -4.896 -9.631 24.554 1.00 66.12 95 GLY A CA 1
ATOM 736 C C . GLY A 1 95 ? -4.875 -8.945 25.911 1.00 66.12 95 GLY A C 1
ATOM 737 O O . GLY A 1 95 ? -4.124 -7.954 26.067 1.00 66.12 95 GLY A O 1
#

Organism: Dendrothele bispora (strain CBS 962.96) (NCBI:txid1314807)

Secondary structure (DSSP, 8-state):
----TTT--S----TT--EEEEEEESS--THHHHHHHHH--S-HHHHHHTT-----EEEEEEEESSS----GGGHHHHHHHTTT-EEEEEEEE--